Protein AF-A0A094DXX5-F1 (afdb_monomer_lite)

pLDDT: mean 85.75, std 12.06, range [35.06, 98.38]

Secondary structure (DSSP, 8-state):
-HHHHHHHHHHHHHHHHHHHHHHHHHHHHHHHHHHHHH--B-TTGGGSGGG---SHHHHHTTEEETTEEEPPPPP-GGG-S-SSHHHHHHHHHS--S---TTTTT-HHHHHHHHHHHHHHHHH-HHHHHHHHHHHHHHHHHH-SS-----SS-SS-PPPP---

Structure (mmCIF, N/CA/C/O backbone):
data_AF-A0A094DXX5-F1
#
_entry.id   AF-A0A094DXX5-F1
#
loop_
_atom_site.group_PDB
_atom_site.id
_atom_site.type_symbol
_atom_site.label_atom_id
_atom_site.label_alt_id
_atom_site.label_comp_id
_atom_site.label_asym_id
_atom_site.label_entity_id
_atom_site.label_seq_id
_atom_site.pdbx_PDB_ins_code
_atom_site.Cartn_x
_atom_site.Cartn_y
_atom_site.Cartn_z
_atom_site.occupancy
_atom_site.B_iso_or_equiv
_atom_site.auth_seq_id
_atom_site.auth_comp_id
_atom_site.auth_asym_id
_atom_site.auth_atom_id
_atom_site.pdbx_PDB_model_num
ATOM 1 N N . MET A 1 1 ? -27.372 5.905 20.374 1.00 52.28 1 MET A N 1
ATOM 2 C CA . MET A 1 1 ? -26.210 4.986 20.454 1.00 52.28 1 MET A CA 1
ATOM 3 C C . MET A 1 1 ? -25.777 4.477 19.074 1.00 52.28 1 MET A C 1
ATOM 5 O O . MET A 1 1 ? -24.579 4.453 18.834 1.00 52.28 1 MET A O 1
ATOM 9 N N . GLN A 1 2 ? -26.709 4.170 18.156 1.00 59.75 2 GLN A N 1
ATOM 10 C CA . GLN A 1 2 ? -26.424 3.772 16.759 1.00 59.75 2 GLN A CA 1
ATOM 11 C C . GLN A 1 2 ? -25.616 4.799 15.940 1.00 59.75 2 GLN A C 1
ATOM 13 O O . GLN A 1 2 ? -24.714 4.413 15.207 1.00 59.75 2 GLN A O 1
ATOM 18 N N . ASP A 1 3 ? -25.876 6.096 16.114 1.00 70.12 3 ASP A N 1
ATOM 19 C CA . ASP A 1 3 ? -25.213 7.168 15.349 1.00 70.12 3 ASP A CA 1
ATOM 20 C C . ASP A 1 3 ? -23.685 7.230 15.576 1.00 70.12 3 ASP A C 1
ATOM 22 O O . ASP A 1 3 ? -22.892 7.345 14.645 1.00 70.12 3 ASP A O 1
ATOM 26 N N . LYS A 1 4 ? -23.240 7.004 16.821 1.00 75.19 4 LYS A N 1
ATOM 27 C CA . LYS A 1 4 ? -21.807 6.969 17.169 1.00 75.19 4 LYS A CA 1
ATOM 28 C C . LYS A 1 4 ? -21.078 5.760 16.575 1.00 75.19 4 LYS A C 1
ATOM 30 O O . LYS A 1 4 ? -19.912 5.883 16.218 1.00 75.19 4 LYS A O 1
ATOM 35 N N . GLN A 1 5 ? -21.751 4.613 16.462 1.00 78.56 5 GLN A N 1
ATOM 36 C CA . GLN A 1 5 ? -21.175 3.414 15.841 1.00 78.56 5 GLN A CA 1
ATOM 37 C C . GLN A 1 5 ? -21.040 3.577 14.321 1.00 78.56 5 GLN A C 1
ATOM 39 O O . GLN A 1 5 ? -20.044 3.140 13.750 1.00 78.56 5 GLN A O 1
ATOM 44 N N . GLY A 1 6 ? -22.002 4.246 13.676 1.00 88.75 6 GLY A N 1
ATOM 45 C CA . GLY A 1 6 ? -21.922 4.586 12.253 1.00 88.75 6 GLY A CA 1
ATOM 46 C C . GLY A 1 6 ? -20.758 5.529 11.946 1.00 88.75 6 GLY A C 1
ATOM 47 O O . GLY A 1 6 ? -19.957 5.247 11.060 1.00 88.75 6 GLY A O 1
ATOM 48 N N . LEU A 1 7 ? -20.614 6.602 12.729 1.00 93.31 7 LEU A N 1
ATOM 49 C CA . LEU A 1 7 ? -19.512 7.559 12.578 1.00 93.31 7 LEU A CA 1
ATOM 50 C C . LEU A 1 7 ? -18.137 6.923 12.816 1.00 93.31 7 LEU A C 1
ATOM 52 O O . LEU A 1 7 ? -17.196 7.207 12.080 1.00 93.31 7 LEU A O 1
ATOM 56 N N . GLU A 1 8 ? -18.016 6.046 13.816 1.00 93.75 8 GLU A N 1
ATOM 57 C CA . GLU A 1 8 ? -16.768 5.323 14.072 1.00 93.75 8 GLU A CA 1
ATOM 58 C C . GLU A 1 8 ? -16.391 4.423 12.890 1.00 93.75 8 GLU A C 1
ATOM 60 O O . GLU A 1 8 ? -15.241 4.437 12.460 1.00 93.75 8 GLU A O 1
ATOM 65 N N . LYS A 1 9 ? -17.360 3.696 12.321 1.00 95.19 9 LYS A N 1
ATOM 66 C CA . LYS A 1 9 ? -17.131 2.865 11.135 1.00 95.19 9 LYS A CA 1
ATOM 67 C C . LYS A 1 9 ? -16.637 3.701 9.949 1.00 95.19 9 LYS A C 1
ATOM 69 O O . LYS A 1 9 ? -15.614 3.361 9.366 1.00 95.19 9 LYS A O 1
ATOM 74 N N . VAL A 1 10 ? -17.316 4.806 9.638 1.00 96.75 10 VAL A N 1
ATOM 75 C CA . VAL A 1 10 ? -16.923 5.705 8.535 1.00 96.75 10 VAL A CA 1
ATOM 76 C C . VAL A 1 10 ? -15.520 6.270 8.757 1.00 96.75 10 VAL A C 1
ATOM 78 O O . VAL A 1 10 ? -14.729 6.356 7.824 1.00 96.75 10 VAL A O 1
ATOM 81 N N . TRP A 1 11 ? -15.180 6.626 9.996 1.00 97.25 11 TRP A N 1
ATOM 82 C CA . TRP A 1 11 ? -13.841 7.097 10.332 1.00 97.25 11 TRP A CA 1
ATOM 83 C C . TRP A 1 11 ? -12.768 6.018 10.126 1.00 97.25 11 TRP A C 1
ATOM 85 O O . TRP A 1 11 ? -11.720 6.310 9.555 1.00 97.25 11 TRP A O 1
ATOM 95 N N . LEU A 1 12 ? -13.025 4.773 10.537 1.00 98.12 12 LEU A N 1
ATOM 96 C CA . LEU A 1 12 ? -12.099 3.655 10.325 1.00 98.12 12 LEU A CA 1
ATOM 97 C C . LEU A 1 12 ? -11.896 3.348 8.834 1.00 98.12 12 LEU A C 1
ATOM 99 O O . LEU A 1 12 ? -10.761 3.128 8.412 1.00 98.12 12 LEU A O 1
ATOM 103 N N . GLU A 1 13 ? -12.968 3.387 8.040 1.00 97.81 13 GLU A N 1
ATOM 104 C CA . GLU A 1 13 ? -12.918 3.226 6.581 1.00 97.81 13 GLU A CA 1
ATOM 105 C C . GLU A 1 13 ? -12.139 4.370 5.918 1.00 97.81 13 GLU A C 1
ATOM 107 O O . GLU A 1 13 ? -11.272 4.124 5.081 1.00 97.81 13 GLU A O 1
ATOM 112 N N . TYR A 1 14 ? -12.370 5.615 6.344 1.00 98.19 14 TYR A N 1
ATOM 113 C CA . TYR A 1 14 ? -11.603 6.773 5.881 1.00 98.19 14 TYR A CA 1
ATOM 114 C C . TYR A 1 14 ? -10.102 6.607 6.146 1.00 98.19 14 TYR A C 1
ATOM 116 O O . TYR A 1 14 ? -9.284 6.888 5.273 1.00 98.19 14 TYR A O 1
ATOM 124 N N . LEU A 1 15 ? -9.724 6.115 7.330 1.00 98.38 15 LEU A N 1
ATOM 125 C CA . LEU A 1 15 ? -8.321 5.867 7.655 1.00 98.38 15 LEU A CA 1
ATOM 126 C C . LEU A 1 15 ? -7.704 4.787 6.760 1.00 98.38 15 LEU A C 1
ATOM 128 O O . LEU A 1 15 ? -6.536 4.920 6.402 1.00 98.38 15 LEU A O 1
ATOM 132 N N . ILE A 1 16 ? -8.451 3.746 6.376 1.00 98.25 16 ILE A N 1
ATOM 133 C CA . ILE A 1 16 ? -7.960 2.747 5.413 1.00 98.25 16 ILE A CA 1
ATOM 134 C C . ILE A 1 16 ? -7.636 3.431 4.084 1.00 98.25 16 ILE A C 1
ATOM 136 O O . ILE A 1 16 ? -6.521 3.284 3.586 1.00 98.25 16 ILE A O 1
ATOM 140 N N . VAL A 1 17 ? -8.580 4.211 3.548 1.00 96.75 17 VAL A N 1
ATOM 141 C CA . VAL A 1 17 ? -8.416 4.912 2.265 1.00 96.75 17 VAL A CA 1
ATOM 142 C C . VAL A 1 17 ? -7.227 5.869 2.311 1.00 96.75 17 VAL A C 1
ATOM 144 O O . VAL A 1 17 ? -6.361 5.792 1.449 1.00 96.75 17 VAL A O 1
ATOM 147 N N . LEU A 1 18 ? -7.114 6.684 3.362 1.00 97.25 18 LEU A N 1
ATOM 148 C CA . LEU A 1 18 ? -6.007 7.626 3.543 1.00 97.25 18 LEU A CA 1
ATOM 149 C C . LEU A 1 18 ? -4.631 6.939 3.500 1.00 97.25 18 LEU A C 1
ATOM 151 O O . LEU A 1 18 ? -3.701 7.422 2.854 1.00 97.25 18 LEU A O 1
ATOM 155 N N . ASN A 1 19 ? -4.486 5.814 4.206 1.00 97.62 19 ASN A N 1
ATOM 156 C CA . ASN A 1 19 ? -3.226 5.069 4.242 1.00 97.62 19 ASN A CA 1
ATOM 157 C C . ASN A 1 19 ? -2.920 4.401 2.894 1.00 97.62 19 ASN A C 1
ATOM 159 O O . ASN A 1 19 ? -1.762 4.360 2.475 1.00 97.62 19 ASN A O 1
ATOM 163 N N . LEU A 1 20 ? -3.955 3.907 2.212 1.00 95.88 20 LEU A N 1
ATOM 164 C CA . LEU A 1 20 ? -3.838 3.269 0.906 1.00 95.88 20 LEU A CA 1
ATOM 165 C C . LEU A 1 20 ? -3.436 4.274 -0.182 1.00 95.88 20 LEU A C 1
ATOM 167 O O . LEU A 1 20 ? -2.491 4.028 -0.923 1.00 95.88 20 LEU A O 1
ATOM 171 N N . GLU A 1 21 ? -4.073 5.444 -0.219 1.00 94.06 21 GLU A N 1
ATOM 172 C CA . GLU A 1 21 ? -3.728 6.524 -1.151 1.00 94.06 21 GLU A CA 1
ATOM 173 C C . GLU A 1 21 ? -2.284 6.999 -0.951 1.00 94.06 21 GLU A C 1
ATOM 175 O O . GLU A 1 21 ? -1.547 7.218 -1.915 1.00 94.06 21 GLU A O 1
ATOM 180 N N . GLN A 1 22 ? -1.829 7.109 0.301 1.00 95.19 22 GLN A N 1
ATOM 181 C CA . GLN A 1 22 ? -0.443 7.487 0.568 1.00 95.19 22 GLN A CA 1
ATOM 182 C C . GLN A 1 22 ? 0.555 6.410 0.112 1.00 95.19 22 GLN A C 1
ATOM 184 O O . GLN A 1 22 ? 1.647 6.756 -0.357 1.00 95.19 22 GLN A O 1
ATOM 189 N N . PHE A 1 23 ? 0.201 5.125 0.233 1.00 94.81 23 PHE A N 1
ATOM 190 C CA . PHE A 1 23 ? 0.991 4.020 -0.315 1.00 94.81 23 PHE A CA 1
ATOM 191 C C . PHE A 1 23 ? 1.104 4.127 -1.835 1.00 94.81 23 PHE A C 1
ATOM 193 O O . PHE A 1 23 ? 2.218 4.082 -2.363 1.00 94.81 23 PHE A O 1
ATOM 200 N N . ASP A 1 24 ? -0.008 4.382 -2.519 1.00 93.31 24 ASP A N 1
ATOM 201 C CA . ASP A 1 24 ? -0.051 4.534 -3.972 1.00 93.31 24 ASP A CA 1
ATOM 202 C C . ASP A 1 24 ? 0.867 5.661 -4.438 1.00 93.31 24 ASP A C 1
ATOM 204 O O . ASP A 1 24 ? 1.734 5.449 -5.289 1.00 93.31 24 ASP A O 1
ATOM 208 N N . VAL A 1 25 ? 0.766 6.832 -3.808 1.00 91.75 25 VAL A N 1
ATOM 209 C CA . VAL A 1 25 ? 1.621 7.990 -4.103 1.00 91.75 25 VAL A CA 1
ATOM 210 C C . VAL A 1 25 ? 3.106 7.658 -3.929 1.00 91.75 25 VAL A C 1
ATOM 212 O O . VAL A 1 25 ? 3.937 8.026 -4.767 1.00 91.75 25 VAL A O 1
ATOM 215 N N . ASP A 1 26 ? 3.482 6.965 -2.854 1.00 92.88 26 ASP A N 1
ATOM 216 C CA . ASP A 1 26 ? 4.886 6.633 -2.600 1.00 92.88 26 ASP A CA 1
ATOM 217 C C . ASP A 1 26 ? 5.431 5.571 -3.562 1.00 92.88 26 ASP A C 1
ATOM 219 O O . ASP A 1 26 ? 6.590 5.669 -3.990 1.00 92.88 26 ASP A O 1
ATOM 223 N N . VAL A 1 27 ? 4.604 4.602 -3.958 1.00 92.06 27 VAL A N 1
ATOM 224 C CA . VAL A 1 27 ? 4.941 3.619 -4.991 1.00 92.06 27 VAL A CA 1
ATOM 225 C C . VAL A 1 27 ? 5.122 4.304 -6.344 1.00 92.06 27 VAL A C 1
ATOM 227 O O . VAL A 1 27 ? 6.148 4.107 -6.997 1.00 92.06 27 VAL A O 1
ATOM 230 N N . GLN A 1 28 ? 4.206 5.186 -6.736 1.00 89.00 28 GLN A N 1
ATOM 231 C CA . 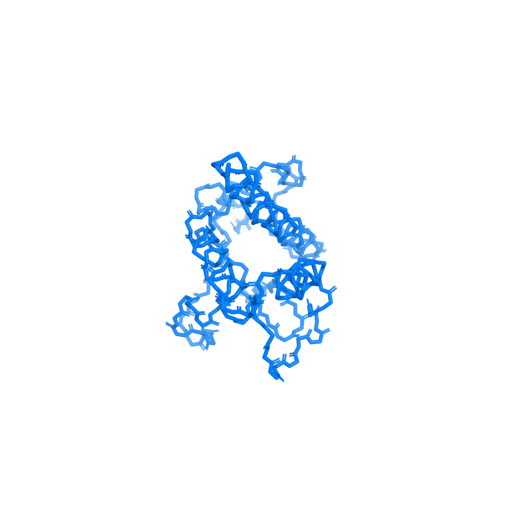GLN A 1 28 ? 4.298 5.960 -7.975 1.00 89.00 28 GLN A CA 1
ATOM 232 C C . GLN A 1 28 ? 5.563 6.825 -8.022 1.00 89.00 28 GLN A C 1
ATOM 234 O O . GLN A 1 28 ? 6.299 6.821 -9.013 1.00 89.00 28 GLN A O 1
ATOM 239 N N . ARG A 1 29 ? 5.888 7.518 -6.924 1.00 88.75 29 ARG A N 1
ATOM 240 C CA . ARG A 1 29 ? 7.143 8.279 -6.800 1.00 88.75 29 ARG A CA 1
ATOM 241 C C . ARG A 1 29 ? 8.371 7.382 -6.926 1.00 88.75 29 ARG A C 1
ATOM 243 O O . ARG A 1 29 ? 9.362 7.789 -7.542 1.00 88.75 29 ARG A O 1
ATOM 250 N N . ALA A 1 30 ? 8.332 6.176 -6.358 1.00 89.25 30 ALA A N 1
ATOM 251 C CA . ALA A 1 30 ? 9.409 5.203 -6.512 1.00 89.25 30 ALA A CA 1
ATOM 252 C C . ALA A 1 30 ? 9.558 4.753 -7.977 1.00 89.25 30 ALA A C 1
ATOM 254 O O . ALA A 1 30 ? 10.679 4.740 -8.485 1.00 89.25 30 ALA A O 1
ATOM 255 N N . MET A 1 31 ? 8.453 4.487 -8.682 1.00 87.44 31 MET A N 1
ATOM 256 C CA . MET A 1 31 ? 8.453 4.135 -10.109 1.00 87.44 31 MET A CA 1
ATOM 257 C C . MET A 1 31 ? 9.034 5.258 -10.982 1.00 87.44 31 MET A C 1
ATOM 259 O O . MET A 1 31 ? 9.910 5.016 -11.815 1.00 87.44 31 MET A O 1
ATOM 263 N N . LEU A 1 32 ? 8.613 6.507 -10.754 1.00 85.38 32 LEU A N 1
ATOM 264 C CA . LEU A 1 32 ? 9.154 7.681 -11.451 1.00 85.38 32 LEU A CA 1
ATOM 265 C C . LEU A 1 32 ? 10.654 7.863 -11.196 1.00 85.38 32 LEU A C 1
ATOM 267 O O . LEU A 1 32 ? 11.416 8.189 -12.105 1.00 85.38 32 LEU A O 1
ATOM 271 N N . THR A 1 33 ? 11.096 7.632 -9.959 1.00 85.69 33 THR A N 1
ATOM 272 C CA . THR A 1 33 ? 12.516 7.724 -9.597 1.00 85.69 33 THR A CA 1
ATOM 273 C C . THR A 1 33 ? 13.340 6.634 -10.285 1.00 85.69 33 THR A C 1
ATOM 275 O O . THR A 1 33 ? 14.425 6.927 -10.784 1.00 85.69 33 THR A O 1
ATOM 278 N N . ALA A 1 34 ? 12.828 5.401 -10.355 1.00 81.56 34 ALA A N 1
ATOM 279 C CA . ALA A 1 34 ? 13.479 4.296 -11.060 1.00 81.56 34 ALA A CA 1
ATOM 280 C C . ALA A 1 34 ? 13.559 4.545 -12.578 1.00 81.56 34 ALA A C 1
ATOM 282 O O . ALA A 1 34 ? 14.596 4.307 -13.194 1.00 81.56 34 ALA A O 1
ATOM 283 N N . THR A 1 35 ? 12.513 5.134 -13.163 1.00 80.25 35 THR A N 1
ATOM 284 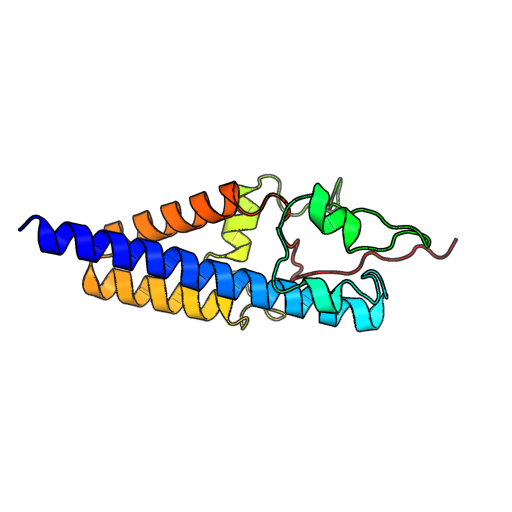C CA . THR A 1 35 ? 12.449 5.461 -14.599 1.00 80.25 35 THR A CA 1
ATOM 285 C C . THR A 1 35 ? 13.545 6.415 -15.045 1.00 80.25 35 THR A C 1
ATOM 287 O O . THR A 1 35 ? 14.060 6.265 -16.146 1.00 80.25 35 THR A O 1
ATOM 290 N N . LYS A 1 36 ? 13.969 7.358 -14.191 1.00 78.31 36 LYS A N 1
ATOM 291 C CA . LYS A 1 36 ? 15.101 8.248 -14.507 1.00 78.31 36 LYS A CA 1
ATOM 292 C C . LYS A 1 36 ? 16.398 7.485 -14.807 1.00 78.31 36 LYS A C 1
ATOM 294 O O . LYS A 1 36 ? 17.316 8.076 -15.360 1.00 78.31 36 LYS A O 1
ATOM 299 N N . ARG A 1 37 ? 16.495 6.216 -14.392 1.00 75.62 37 ARG A N 1
ATOM 300 C CA . ARG A 1 37 ? 17.670 5.359 -14.582 1.00 75.62 37 ARG A CA 1
ATOM 301 C C . ARG A 1 37 ? 17.492 4.345 -15.710 1.00 75.62 37 ARG A C 1
ATOM 303 O O . ARG A 1 37 ? 18.451 4.125 -16.436 1.00 75.62 37 ARG A O 1
ATOM 310 N N . SER A 1 38 ? 16.318 3.719 -15.835 1.00 74.19 38 SER A N 1
ATOM 311 C CA . SER A 1 38 ? 16.102 2.617 -16.791 1.00 74.19 38 SER A CA 1
ATOM 312 C C . SER A 1 38 ? 15.084 2.893 -17.900 1.00 74.19 38 SER A C 1
ATOM 314 O O . SER A 1 38 ? 14.934 2.064 -18.787 1.00 74.19 38 SER A O 1
ATOM 316 N N . HIS A 1 39 ? 14.400 4.044 -17.886 1.00 76.81 39 HIS A N 1
ATOM 317 C CA . HIS A 1 39 ? 13.391 4.439 -18.885 1.00 76.81 39 HIS A CA 1
ATOM 318 C C . HIS A 1 39 ? 12.291 3.385 -19.142 1.00 76.81 39 HIS A C 1
ATOM 320 O O . HIS A 1 39 ? 11.680 3.359 -20.206 1.00 76.81 39 HIS A O 1
ATOM 326 N N . GLU A 1 40 ? 12.012 2.536 -18.147 1.00 83.00 40 GLU A N 1
ATOM 327 C CA . GLU A 1 40 ? 11.027 1.450 -18.240 1.00 83.00 40 GLU A CA 1
ATOM 328 C C . GLU A 1 40 ? 9.574 1.943 -18.226 1.00 83.00 40 GLU A C 1
ATOM 330 O O . GLU A 1 40 ? 8.687 1.198 -18.622 1.00 83.00 40 GLU A O 1
ATOM 335 N N . LEU A 1 41 ? 9.293 3.174 -17.783 1.00 85.19 41 LEU A N 1
ATOM 336 C CA . LEU A 1 41 ? 7.968 3.778 -17.946 1.00 85.19 41 LEU A CA 1
ATOM 337 C C . LEU A 1 41 ? 7.868 4.527 -19.268 1.00 85.19 41 LEU A C 1
ATOM 339 O O . LEU A 1 41 ? 8.799 5.216 -19.689 1.00 85.19 41 LEU A O 1
ATOM 343 N N . ARG A 1 42 ? 6.685 4.472 -19.877 1.00 83.00 42 ARG A N 1
ATOM 344 C CA . ARG A 1 42 ? 6.376 5.299 -21.039 1.00 83.00 42 ARG A CA 1
ATOM 345 C C . ARG A 1 42 ? 6.449 6.793 -20.699 1.00 83.00 42 ARG A C 1
ATOM 347 O O . ARG A 1 42 ? 6.097 7.182 -19.583 1.00 83.00 42 ARG A O 1
ATOM 354 N N . PRO A 1 43 ? 6.790 7.654 -21.673 1.00 76.25 43 PRO A N 1
ATOM 355 C CA . PRO A 1 43 ? 6.832 9.102 -21.463 1.00 76.25 43 PRO A CA 1
ATOM 356 C C . PRO A 1 43 ? 5.494 9.701 -20.997 1.00 76.25 43 PRO A C 1
ATOM 358 O O . PRO A 1 43 ? 5.479 10.650 -20.217 1.00 76.25 43 PRO A O 1
ATOM 361 N N . ASP A 1 44 ? 4.372 9.133 -21.446 1.00 77.38 44 ASP A N 1
ATOM 362 C CA . ASP A 1 44 ? 3.009 9.549 -21.091 1.00 77.38 44 ASP A CA 1
ATOM 363 C C . ASP A 1 44 ? 2.491 8.904 -19.794 1.00 77.38 44 ASP A C 1
ATOM 365 O O . ASP A 1 44 ? 1.544 9.410 -19.193 1.00 77.38 44 ASP A O 1
ATOM 369 N N . ALA A 1 45 ? 3.140 7.842 -19.298 1.00 73.75 45 ALA A N 1
ATOM 370 C CA . ALA A 1 45 ? 2.744 7.181 -18.056 1.00 73.75 45 ALA A CA 1
ATOM 371 C C . ALA A 1 45 ? 2.813 8.133 -16.856 1.00 73.75 45 ALA A C 1
ATOM 373 O O . ALA A 1 45 ? 1.995 8.010 -15.949 1.00 73.75 45 ALA A O 1
ATOM 374 N N . ALA A 1 46 ? 3.717 9.122 -16.879 1.00 68.44 46 ALA A N 1
ATOM 375 C CA . ALA A 1 46 ? 3.827 10.136 -15.833 1.00 68.44 46 ALA A CA 1
ATOM 376 C C . ALA A 1 46 ? 2.543 10.971 -15.654 1.00 68.44 46 ALA A C 1
ATOM 378 O O . ALA A 1 46 ? 2.260 11.419 -14.548 1.00 68.44 46 ALA A O 1
ATOM 379 N N . GLN A 1 47 ? 1.758 11.149 -16.722 1.00 69.19 47 GLN A N 1
ATOM 380 C CA . GLN A 1 47 ? 0.498 11.904 -16.708 1.00 69.19 47 GLN A CA 1
ATOM 381 C C . GLN A 1 47 ? -0.693 11.046 -16.250 1.00 69.19 47 GLN A C 1
ATOM 383 O O . GLN A 1 47 ? -1.714 11.580 -15.838 1.00 69.19 47 GLN A O 1
ATOM 388 N N . SER A 1 48 ? -0.565 9.715 -16.305 1.00 67.38 48 SER A N 1
ATOM 389 C CA . SER A 1 48 ? -1.624 8.756 -15.957 1.00 67.38 48 SER A CA 1
ATOM 390 C C . SER A 1 48 ? -1.510 8.210 -14.525 1.00 67.38 48 SER A C 1
ATOM 392 O O . SER A 1 48 ? -2.314 7.360 -14.134 1.00 67.38 48 SER A O 1
ATOM 394 N N . LEU A 1 49 ? -0.510 8.649 -13.752 1.00 66.56 49 LEU A N 1
ATOM 395 C CA . LEU A 1 49 ? -0.245 8.131 -12.405 1.00 66.56 49 LEU A CA 1
ATOM 396 C C . LEU A 1 49 ? -1.382 8.442 -11.420 1.00 66.56 49 LEU A C 1
ATOM 398 O O . LEU A 1 49 ? -1.727 7.568 -10.633 1.00 66.56 49 LEU A O 1
ATOM 402 N N . ASP A 1 50 ? -2.052 9.590 -11.549 1.00 64.25 50 ASP A N 1
ATOM 403 C CA . ASP A 1 50 ? -3.172 9.988 -10.673 1.00 64.25 50 ASP A CA 1
ATOM 404 C C . ASP A 1 50 ? -4.384 9.034 -10.725 1.00 64.25 50 ASP A C 1
ATOM 406 O O . ASP A 1 50 ? -5.211 9.035 -9.818 1.00 64.25 50 ASP A O 1
ATOM 410 N N . ALA A 1 51 ? -4.491 8.191 -11.757 1.00 68.12 51 ALA A N 1
ATOM 411 C CA . ALA A 1 51 ? -5.551 7.188 -11.902 1.00 68.12 51 ALA A CA 1
ATOM 412 C C . ALA A 1 51 ? -5.006 5.750 -11.986 1.00 68.12 51 ALA A C 1
ATOM 414 O O . ALA A 1 51 ? -5.708 4.843 -12.449 1.00 68.12 51 ALA A O 1
ATOM 415 N N . MET A 1 52 ? -3.745 5.533 -11.592 1.00 77.81 52 MET A N 1
ATOM 416 C CA . MET A 1 52 ? -3.107 4.222 -11.682 1.00 77.81 52 MET A CA 1
ATOM 417 C C . MET A 1 52 ? -3.876 3.194 -10.853 1.00 77.81 52 MET A C 1
ATOM 419 O O . MET A 1 52 ? -4.027 3.328 -9.643 1.00 77.81 52 MET A O 1
ATOM 423 N N . LYS A 1 53 ? -4.272 2.100 -11.505 1.00 84.81 53 LYS A N 1
ATOM 424 C CA . LYS A 1 53 ? -4.731 0.891 -10.823 1.00 84.81 53 LYS A CA 1
ATOM 425 C C . LYS A 1 53 ? -3.600 -0.119 -10.779 1.00 84.81 53 LYS A C 1
ATOM 427 O O . LYS A 1 53 ? -3.005 -0.444 -11.809 1.00 84.81 53 LYS A O 1
ATOM 432 N N . PHE A 1 54 ? -3.356 -0.673 -9.599 1.00 88.69 54 PHE A N 1
ATOM 433 C CA . PHE A 1 54 ? -2.338 -1.692 -9.344 1.00 88.69 54 PHE A CA 1
ATOM 434 C C . PHE A 1 54 ? -2.773 -3.075 -9.839 1.00 88.69 54 PHE A C 1
ATOM 436 O O . PHE A 1 54 ? -2.791 -4.054 -9.098 1.00 88.69 54 PHE A O 1
ATOM 443 N N . CYS A 1 55 ? -3.155 -3.168 -11.112 1.00 89.50 55 CYS A N 1
ATOM 444 C CA . CYS A 1 55 ? -3.519 -4.413 -11.768 1.00 89.50 55 CYS A CA 1
ATOM 445 C C . CYS A 1 55 ? -2.678 -4.627 -13.026 1.00 89.50 55 CYS A C 1
ATOM 447 O O . CYS A 1 55 ? -2.226 -3.684 -13.678 1.00 89.50 55 CYS A O 1
ATOM 449 N N . HIS A 1 56 ? -2.497 -5.890 -13.405 1.00 87.31 56 HIS A N 1
ATOM 450 C CA . HIS A 1 56 ? -1.680 -6.252 -14.561 1.00 87.31 56 HIS A CA 1
ATOM 451 C C . HIS A 1 56 ? -2.160 -5.589 -15.868 1.00 87.31 56 HIS A C 1
ATOM 453 O O . HIS A 1 56 ? -1.336 -5.201 -16.695 1.00 87.31 56 HIS A O 1
ATOM 459 N N . HIS A 1 57 ? -3.476 -5.433 -16.060 1.00 87.69 57 HIS A N 1
ATOM 460 C CA . HIS A 1 57 ? -4.036 -4.826 -17.271 1.00 87.69 57 HIS A CA 1
ATOM 461 C C . HIS A 1 57 ? -3.622 -3.359 -17.440 1.00 87.69 57 HIS A C 1
ATOM 463 O O . HIS A 1 57 ? -3.182 -2.975 -18.524 1.00 87.69 57 HIS A O 1
ATOM 469 N N . ASP A 1 58 ? -3.742 -2.554 -16.385 1.00 87.06 58 ASP A N 1
ATOM 470 C CA . ASP A 1 58 ? -3.424 -1.129 -16.459 1.00 87.06 58 ASP A CA 1
ATOM 471 C C . ASP A 1 58 ? -1.920 -0.888 -16.388 1.00 87.06 58 ASP A C 1
ATOM 473 O O . ASP A 1 58 ? -1.393 -0.133 -17.203 1.00 87.06 58 ASP A O 1
ATOM 477 N N . MET A 1 59 ? -1.193 -1.622 -15.538 1.00 87.62 59 MET A N 1
ATOM 478 C CA . MET A 1 59 ? 0.264 -1.497 -15.480 1.00 87.62 59 MET A CA 1
ATOM 479 C C . MET A 1 59 ? 0.935 -1.894 -16.802 1.00 87.62 59 MET A C 1
ATOM 481 O O . MET A 1 59 ? 1.885 -1.237 -17.206 1.00 87.62 59 MET A O 1
ATOM 485 N N . ARG A 1 60 ? 0.412 -2.870 -17.561 1.00 87.88 60 ARG A N 1
ATOM 486 C CA . ARG A 1 60 ? 0.920 -3.186 -18.914 1.00 87.88 60 ARG A CA 1
ATOM 487 C C . ARG A 1 60 ? 0.917 -1.989 -19.862 1.00 87.88 60 ARG A C 1
ATOM 489 O O . ARG A 1 60 ? 1.757 -1.904 -20.751 1.00 87.88 60 ARG A O 1
ATOM 496 N N . LYS A 1 61 ? -0.032 -1.070 -19.707 1.00 86.56 61 LYS A N 1
ATOM 497 C CA . LYS A 1 61 ? -0.110 0.111 -20.569 1.00 86.56 61 LYS A CA 1
ATOM 498 C C . LYS A 1 61 ? 0.937 1.155 -20.209 1.00 86.56 61 LYS A C 1
ATOM 500 O O . LYS A 1 61 ? 1.119 2.056 -21.018 1.00 86.56 61 LYS A O 1
ATOM 505 N N . MET A 1 62 ? 1.582 1.046 -19.044 1.00 86.06 62 MET A N 1
ATOM 506 C CA . MET A 1 62 ? 2.485 2.056 -18.486 1.00 86.06 62 MET A CA 1
ATOM 507 C C . MET A 1 62 ? 3.966 1.755 -18.708 1.00 86.06 62 MET A C 1
ATOM 509 O O . MET A 1 62 ? 4.758 2.695 -18.730 1.00 86.06 62 MET A O 1
ATOM 513 N N . PHE A 1 63 ? 4.345 0.486 -18.867 1.00 86.06 63 PHE A N 1
ATOM 514 C CA . PHE A 1 63 ? 5.744 0.086 -18.998 1.00 86.06 63 PHE A CA 1
ATOM 515 C C . PHE A 1 63 ? 6.131 -0.202 -20.452 1.00 86.06 63 PHE A C 1
ATOM 517 O O . PHE A 1 63 ? 5.300 -0.590 -21.276 1.00 86.06 63 PHE A O 1
ATOM 524 N N . MET A 1 64 ? 7.413 -0.007 -20.744 1.00 85.38 64 MET A N 1
ATOM 525 C CA . MET A 1 64 ? 8.079 -0.336 -21.996 1.00 85.38 64 MET A CA 1
ATOM 526 C C . MET A 1 64 ? 9.054 -1.486 -21.758 1.00 85.38 64 MET A C 1
ATOM 528 O O . MET A 1 64 ? 9.920 -1.405 -20.890 1.00 85.38 64 MET A O 1
ATOM 532 N N . VAL A 1 65 ? 8.927 -2.541 -22.556 1.00 80.94 65 VAL A N 1
ATOM 533 C CA . VAL A 1 65 ? 9.819 -3.702 -22.574 1.00 80.94 65 VAL A CA 1
ATOM 534 C C . VAL A 1 65 ? 10.278 -3.883 -24.015 1.00 80.94 65 VAL A C 1
ATOM 536 O O . VAL A 1 65 ? 9.443 -4.008 -24.910 1.00 80.94 65 VAL A O 1
ATOM 539 N N . ASP A 1 66 ? 11.588 -3.817 -24.253 1.00 80.56 66 ASP A N 1
ATOM 540 C CA . ASP A 1 66 ? 12.197 -3.957 -25.586 1.00 80.56 66 ASP A CA 1
ATOM 541 C C . ASP A 1 66 ? 11.569 -3.045 -26.664 1.00 80.56 66 ASP A C 1
ATOM 543 O O . ASP A 1 66 ? 11.370 -3.432 -27.814 1.00 80.56 66 ASP A O 1
ATOM 547 N N . GLY A 1 67 ? 11.221 -1.810 -26.286 1.00 79.75 67 GLY A N 1
ATOM 548 C CA . GLY A 1 67 ? 10.651 -0.813 -27.200 1.00 79.75 67 GLY A CA 1
ATOM 549 C C . GLY A 1 67 ? 9.147 -0.949 -27.469 1.00 79.75 67 GLY A C 1
ATOM 550 O O . GLY A 1 67 ? 8.605 -0.151 -28.233 1.00 79.75 67 GLY A O 1
ATOM 551 N N . ALA A 1 68 ? 8.451 -1.883 -26.814 1.00 84.00 68 ALA A N 1
ATOM 552 C CA . ALA A 1 68 ? 7.002 -2.054 -26.917 1.00 84.00 68 ALA A CA 1
ATOM 553 C C . ALA A 1 68 ? 6.307 -1.969 -25.549 1.00 84.00 68 ALA A C 1
ATOM 555 O O . ALA A 1 68 ? 6.914 -2.216 -24.509 1.00 84.00 68 ALA A O 1
ATOM 556 N N . ALA A 1 69 ? 5.011 -1.643 -25.541 1.00 84.19 69 ALA A N 1
ATOM 557 C CA . ALA A 1 69 ? 4.223 -1.641 -24.311 1.00 84.19 69 ALA A CA 1
ATOM 558 C C . ALA A 1 69 ? 4.128 -3.062 -23.729 1.00 84.19 69 ALA A C 1
ATOM 560 O O . ALA A 1 69 ? 3.703 -3.999 -24.410 1.00 84.19 69 ALA A O 1
ATOM 561 N N . GLY A 1 70 ? 4.488 -3.214 -22.459 1.00 83.88 70 GLY A N 1
ATOM 562 C CA . GLY A 1 70 ? 4.559 -4.503 -21.778 1.00 83.88 70 GLY A CA 1
ATOM 563 C C . GLY A 1 70 ? 4.279 -4.370 -20.283 1.00 83.88 70 GLY A C 1
ATOM 564 O O . GLY A 1 70 ? 4.278 -3.264 -19.754 1.00 83.88 70 GLY A O 1
ATOM 565 N N . PRO A 1 71 ? 3.975 -5.469 -19.574 1.00 84.12 71 PRO A N 1
ATOM 566 C CA . PRO A 1 71 ? 3.842 -5.431 -18.121 1.00 84.12 71 PRO A CA 1
ATOM 567 C C . PRO A 1 71 ? 5.192 -5.135 -17.450 1.00 84.12 71 PRO A C 1
ATOM 569 O O . PRO A 1 71 ? 6.238 -5.441 -18.028 1.00 84.12 71 PRO A O 1
ATOM 572 N N . PRO A 1 72 ? 5.185 -4.601 -16.214 1.00 85.94 72 PRO A N 1
ATOM 573 C CA . PRO A 1 72 ? 6.395 -4.563 -15.403 1.00 85.94 72 PRO A CA 1
ATOM 574 C C . PRO A 1 72 ? 6.966 -5.971 -15.226 1.00 85.94 72 PRO A C 1
ATOM 576 O O . PRO A 1 72 ? 6.238 -6.970 -15.266 1.00 85.94 72 PRO A O 1
ATOM 579 N N . HIS A 1 73 ? 8.271 -6.055 -14.977 1.00 86.69 73 HIS A N 1
ATOM 580 C CA . HIS A 1 73 ? 8.895 -7.336 -14.682 1.00 86.69 73 HIS A CA 1
ATOM 581 C C . HIS A 1 73 ? 8.330 -7.935 -13.388 1.00 86.69 73 HIS A C 1
ATOM 583 O O . HIS A 1 73 ? 8.430 -7.342 -12.313 1.00 86.69 73 HIS A O 1
ATOM 589 N N . MET A 1 74 ? 7.776 -9.143 -13.489 1.00 87.25 74 MET A N 1
ATOM 590 C CA . MET A 1 74 ? 7.279 -9.893 -12.339 1.00 87.25 74 MET A CA 1
ATOM 591 C C . MET A 1 74 ? 8.409 -10.729 -11.739 1.00 87.25 74 MET A C 1
ATOM 593 O O . MET A 1 74 ? 9.097 -11.467 -12.447 1.00 87.25 74 MET A O 1
ATOM 597 N N . VAL A 1 75 ? 8.591 -10.644 -10.422 1.00 86.25 75 VAL A N 1
ATOM 598 C CA . VAL A 1 75 ? 9.624 -11.417 -9.724 1.00 86.25 75 VAL A CA 1
ATOM 599 C C . VAL A 1 75 ? 9.237 -12.894 -9.708 1.00 86.25 75 VAL A C 1
ATOM 601 O O . VAL A 1 75 ? 8.159 -13.257 -9.248 1.00 86.25 75 VAL A O 1
ATOM 604 N N . THR A 1 76 ? 10.125 -13.748 -10.217 1.00 84.19 76 THR A N 1
ATOM 605 C CA . THR A 1 76 ? 9.933 -15.203 -10.292 1.00 84.19 76 THR A CA 1
ATOM 606 C C . THR A 1 76 ? 11.232 -15.958 -9.970 1.00 84.19 76 THR A C 1
ATOM 608 O O . THR A 1 76 ? 12.330 -15.391 -10.000 1.00 84.19 76 THR A O 1
ATOM 611 N N . GLY A 1 77 ? 11.116 -17.251 -9.644 1.00 82.12 77 GLY A N 1
ATOM 612 C CA . GLY A 1 77 ? 12.253 -18.156 -9.422 1.00 82.12 77 GLY A CA 1
ATOM 613 C C . GLY A 1 77 ? 13.098 -17.829 -8.184 1.00 82.12 77 GLY A C 1
ATOM 614 O O . GLY A 1 77 ? 12.605 -17.280 -7.202 1.00 82.12 77 GLY A O 1
ATOM 615 N N . ASN A 1 78 ? 14.398 -18.139 -8.243 1.00 78.94 78 ASN A N 1
ATOM 616 C CA . ASN A 1 78 ? 15.343 -18.035 -7.115 1.00 78.94 78 ASN A CA 1
ATOM 617 C C . ASN A 1 78 ? 15.557 -16.607 -6.574 1.00 78.94 78 ASN A C 1
ATOM 619 O O . ASN A 1 78 ? 16.234 -16.428 -5.566 1.00 78.94 78 ASN A O 1
ATOM 623 N N . LYS A 1 79 ? 15.014 -15.581 -7.243 1.00 74.25 79 LYS A N 1
ATOM 624 C CA . LYS A 1 79 ? 15.052 -14.187 -6.775 1.00 74.25 79 LYS A CA 1
ATOM 625 C C . LYS A 1 79 ? 13.911 -13.850 -5.807 1.00 74.25 79 LYS A C 1
ATOM 627 O O . LYS A 1 79 ? 13.916 -12.764 -5.228 1.00 74.25 79 LYS A O 1
ATOM 632 N N . MET A 1 80 ? 12.946 -14.753 -5.616 1.00 85.06 80 MET A N 1
ATOM 633 C CA . MET A 1 80 ? 11.882 -14.569 -4.632 1.00 85.06 80 MET A CA 1
ATOM 634 C C . MET A 1 80 ? 12.409 -14.800 -3.212 1.00 85.06 80 MET A C 1
ATOM 636 O O . MET A 1 80 ? 12.667 -15.919 -2.787 1.00 85.06 80 MET A O 1
ATOM 640 N N . ARG A 1 81 ? 12.532 -13.702 -2.472 1.00 84.38 81 ARG A N 1
ATOM 641 C CA . ARG A 1 81 ? 12.700 -13.657 -1.013 1.00 84.38 81 ARG A CA 1
ATOM 642 C C . ARG A 1 81 ? 11.457 -14.136 -0.250 1.00 84.38 81 ARG A C 1
ATOM 644 O O . ARG A 1 81 ? 11.606 -14.739 0.806 1.00 84.38 81 ARG A O 1
ATOM 651 N N . PHE A 1 82 ? 10.255 -13.849 -0.751 1.00 87.12 82 PHE A N 1
ATOM 652 C CA . PHE A 1 82 ? 8.998 -14.158 -0.065 1.00 87.12 82 PHE A CA 1
ATOM 653 C C . PHE A 1 82 ? 8.280 -15.314 -0.758 1.00 87.12 82 PHE A C 1
ATOM 655 O O . PHE A 1 82 ? 7.950 -15.223 -1.939 1.00 87.12 82 PHE A O 1
ATOM 662 N N . GLY A 1 83 ? 8.036 -16.401 -0.020 1.00 83.62 83 GLY A N 1
ATOM 663 C CA . GLY A 1 83 ? 7.321 -17.572 -0.535 1.00 83.62 83 GLY A CA 1
ATOM 664 C C . GLY A 1 83 ? 5.800 -17.402 -0.546 1.00 83.62 83 GLY A C 1
ATOM 665 O O . GLY A 1 83 ? 5.113 -18.087 -1.301 1.00 83.62 83 GLY A O 1
ATOM 666 N N . LYS A 1 84 ? 5.262 -16.491 0.277 1.00 89.19 84 LYS A N 1
ATOM 667 C CA . LYS A 1 84 ? 3.828 -16.186 0.353 1.00 89.19 84 LYS A CA 1
ATOM 668 C C . LYS A 1 84 ? 3.585 -14.687 0.216 1.00 89.19 84 LYS A C 1
ATOM 670 O O . LYS A 1 84 ? 4.358 -13.869 0.705 1.00 89.19 84 LYS A O 1
ATOM 675 N N . VAL A 1 85 ? 2.442 -14.330 -0.373 1.00 87.88 85 VAL A N 1
ATOM 676 C CA . VAL A 1 85 ? 2.000 -12.928 -0.510 1.00 87.88 85 VAL A CA 1
ATOM 677 C C . VAL A 1 85 ? 1.866 -12.242 0.852 1.00 87.88 85 VAL A C 1
ATOM 679 O O . VAL A 1 85 ? 2.214 -11.075 0.982 1.00 87.88 85 VAL A O 1
ATOM 682 N N . MET A 1 86 ? 1.416 -12.970 1.879 1.00 89.94 86 MET A N 1
ATOM 683 C CA . MET A 1 86 ? 1.323 -12.418 3.235 1.00 89.94 86 MET A CA 1
ATOM 684 C C . MET A 1 86 ? 2.689 -12.041 3.808 1.00 89.94 86 MET A C 1
ATOM 686 O O . MET A 1 86 ? 2.787 -11.021 4.475 1.00 89.94 86 MET A O 1
ATOM 690 N N . ASP A 1 87 ? 3.747 -12.794 3.500 1.00 90.38 87 ASP A N 1
ATOM 691 C CA . ASP A 1 87 ? 5.094 -12.464 3.975 1.00 90.38 87 ASP A CA 1
ATOM 692 C C . ASP A 1 87 ? 5.587 -11.154 3.332 1.00 90.38 87 ASP A C 1
ATOM 694 O O . ASP A 1 87 ? 6.201 -10.326 4.002 1.00 90.38 87 ASP A O 1
ATOM 698 N N . LEU A 1 88 ? 5.254 -10.930 2.052 1.00 91.25 88 LEU A N 1
ATOM 699 C CA . LEU A 1 88 ? 5.531 -9.668 1.359 1.00 91.25 88 LEU A CA 1
ATOM 700 C C . LEU A 1 88 ? 4.734 -8.499 1.960 1.00 91.25 88 LEU A C 1
ATOM 702 O O . LEU A 1 88 ? 5.302 -7.438 2.196 1.00 91.25 88 LEU A O 1
ATOM 706 N N . LEU A 1 89 ? 3.437 -8.677 2.220 1.00 92.69 89 LEU A N 1
ATOM 707 C CA . LEU A 1 89 ? 2.604 -7.636 2.835 1.00 92.69 89 LEU A CA 1
ATOM 708 C C . LEU A 1 89 ? 3.091 -7.280 4.235 1.00 92.69 89 LEU A C 1
ATOM 710 O O . LEU A 1 89 ? 3.232 -6.102 4.555 1.00 92.69 89 LEU A O 1
ATOM 714 N N . ASN A 1 90 ? 3.420 -8.292 5.035 1.00 90.94 90 ASN A N 1
ATOM 715 C CA . ASN A 1 90 ? 3.982 -8.089 6.359 1.00 90.94 90 ASN A CA 1
ATOM 716 C C . ASN A 1 90 ? 5.280 -7.285 6.270 1.00 90.94 90 ASN A C 1
ATOM 718 O O . ASN A 1 90 ? 5.460 -6.313 6.995 1.00 90.94 90 ASN A O 1
ATOM 722 N N . PHE A 1 91 ? 6.149 -7.616 5.315 1.00 89.75 91 PHE A N 1
ATOM 723 C CA . PHE A 1 91 ? 7.377 -6.863 5.102 1.00 89.75 91 PHE A CA 1
ATOM 724 C C . PHE A 1 91 ? 7.133 -5.408 4.662 1.00 89.75 91 PHE A C 1
ATOM 726 O O . PHE A 1 91 ? 7.855 -4.510 5.104 1.00 89.75 91 PHE A O 1
ATOM 733 N N . LEU A 1 92 ? 6.126 -5.168 3.816 1.00 92.25 92 LEU A N 1
ATOM 734 C CA . LEU A 1 92 ? 5.777 -3.844 3.289 1.00 92.25 92 LEU A CA 1
ATOM 735 C C . LEU A 1 92 ? 5.141 -2.913 4.327 1.00 92.25 92 LEU A C 1
ATOM 737 O O . LEU A 1 92 ? 5.374 -1.705 4.255 1.00 92.25 92 LEU A O 1
ATOM 741 N N . PHE A 1 93 ? 4.337 -3.452 5.244 1.00 92.56 93 PHE A N 1
ATOM 742 C CA . PHE A 1 93 ? 3.447 -2.649 6.087 1.00 92.56 93 PHE A CA 1
ATOM 743 C C . PHE A 1 93 ? 3.663 -2.812 7.589 1.00 92.56 93 PHE A C 1
ATOM 745 O O . PHE A 1 93 ? 3.323 -1.895 8.329 1.00 92.56 93 PHE A O 1
ATOM 752 N N . LEU A 1 94 ? 4.212 -3.935 8.058 1.00 89.44 94 LEU A N 1
ATOM 753 C CA . LEU A 1 94 ? 4.386 -4.164 9.491 1.00 89.44 94 LEU A CA 1
ATOM 754 C C . LEU A 1 94 ? 5.733 -3.648 9.993 1.00 89.44 94 LEU A C 1
ATOM 756 O O . LEU A 1 94 ? 6.725 -3.568 9.267 1.00 89.44 94 LEU A O 1
ATOM 760 N N . TRP A 1 95 ? 5.741 -3.306 11.275 1.00 79.12 95 TRP A N 1
ATOM 761 C CA . TRP A 1 95 ? 6.916 -2.937 12.055 1.00 79.12 95 TRP A CA 1
ATOM 762 C C . TRP A 1 95 ? 7.516 -4.220 12.628 1.00 79.12 95 TRP A C 1
ATOM 764 O O . TRP A 1 95 ? 6.990 -4.792 13.579 1.00 79.12 95 TRP A O 1
ATOM 774 N N . ASP A 1 96 ? 8.599 -4.688 12.020 1.00 72.62 96 ASP A N 1
ATOM 775 C CA . ASP A 1 96 ? 9.436 -5.770 12.535 1.00 72.62 96 ASP A CA 1
ATOM 776 C C . ASP A 1 96 ? 10.854 -5.251 12.815 1.00 72.62 96 ASP A C 1
ATOM 778 O O . ASP A 1 96 ? 11.186 -4.101 12.524 1.00 72.62 96 ASP A O 1
ATOM 782 N N . GLU A 1 97 ? 11.712 -6.109 13.366 1.00 61.41 97 GLU A N 1
ATOM 783 C CA . GLU A 1 97 ? 13.120 -5.786 13.638 1.00 61.41 97 GLU A CA 1
ATOM 784 C C . GLU A 1 97 ? 13.964 -5.624 12.359 1.00 61.41 97 GLU A C 1
ATOM 786 O O . GLU A 1 97 ? 15.168 -5.379 12.429 1.00 61.41 97 GLU A O 1
ATOM 791 N N . GLN A 1 98 ? 13.370 -5.775 11.169 1.00 68.44 98 GLN A N 1
ATOM 792 C CA . GLN A 1 98 ? 14.114 -5.681 9.922 1.00 68.44 98 GLN A CA 1
ATOM 793 C C . GLN A 1 98 ? 14.325 -4.222 9.530 1.00 68.44 98 GLN A C 1
ATOM 795 O O . GLN A 1 98 ? 13.394 -3.483 9.200 1.00 68.44 98 GLN A O 1
ATOM 800 N N . GLU A 1 99 ? 15.589 -3.816 9.483 1.00 64.94 99 GLU A N 1
ATOM 801 C CA . GLU A 1 99 ? 15.952 -2.506 8.969 1.00 64.94 99 GLU A CA 1
ATOM 802 C C . GLU A 1 99 ? 15.610 -2.386 7.477 1.00 64.94 99 GLU A C 1
ATOM 804 O O . GLU A 1 99 ? 15.959 -3.226 6.642 1.00 64.94 99 GLU A O 1
ATOM 809 N N . ARG A 1 100 ? 14.946 -1.281 7.131 1.00 78.88 100 ARG A N 1
ATOM 810 C CA . ARG A 1 100 ? 14.608 -0.897 5.754 1.00 78.88 100 ARG A CA 1
ATOM 811 C C . ARG A 1 100 ? 15.348 0.397 5.400 1.00 78.88 100 ARG A C 1
ATOM 813 O O . ARG A 1 100 ? 14.698 1.405 5.135 1.00 78.88 100 ARG A O 1
ATOM 820 N N . PRO A 1 101 ? 16.691 0.438 5.413 1.00 73.75 101 PRO A N 1
ATOM 821 C CA . PRO A 1 101 ? 17.437 1.697 5.342 1.00 73.75 101 PRO A CA 1
ATOM 822 C C . PRO A 1 101 ? 17.127 2.516 4.080 1.00 73.75 101 PRO A C 1
ATOM 824 O O . PRO A 1 101 ? 17.175 3.741 4.112 1.00 73.75 101 PRO A O 1
ATOM 827 N N . GLY A 1 102 ? 16.762 1.861 2.971 1.00 77.25 102 GLY A N 1
ATOM 828 C CA . GLY A 1 102 ? 16.462 2.546 1.714 1.00 77.25 102 GLY A CA 1
ATOM 829 C C . GLY A 1 102 ? 15.043 3.105 1.562 1.00 77.25 102 GLY A C 1
ATOM 830 O O . GLY A 1 102 ? 14.807 3.903 0.654 1.00 77.25 102 GLY A O 1
ATOM 831 N N . TRP A 1 103 ? 14.075 2.670 2.377 1.00 83.44 103 TRP A N 1
ATOM 832 C CA . TRP A 1 103 ? 12.666 3.062 2.191 1.00 83.44 103 TRP A CA 1
ATOM 833 C C . TRP A 1 103 ? 11.778 2.970 3.442 1.00 83.44 103 TRP A C 1
ATOM 835 O O . TRP A 1 103 ? 10.595 3.283 3.370 1.00 83.44 103 TRP A O 1
ATOM 845 N N . GLY A 1 104 ? 12.316 2.617 4.606 1.00 80.25 104 GLY A N 1
ATOM 846 C CA . GLY A 1 104 ? 11.575 2.598 5.872 1.00 80.25 104 GLY A CA 1
ATOM 847 C C . GLY A 1 104 ? 11.118 3.983 6.336 1.00 80.25 104 GLY A C 1
ATOM 848 O O . GLY A 1 104 ? 10.278 4.090 7.212 1.00 80.25 104 GLY A O 1
ATOM 849 N N . ASN A 1 105 ? 11.627 5.058 5.730 1.00 83.56 105 ASN A N 1
ATOM 850 C CA . ASN A 1 105 ? 11.188 6.431 5.978 1.00 83.56 105 ASN A CA 1
ATOM 851 C C . ASN A 1 105 ? 10.124 6.932 4.982 1.00 83.56 105 ASN A C 1
ATOM 853 O O . ASN A 1 105 ? 9.858 8.134 4.931 1.00 83.56 105 ASN A O 1
ATOM 857 N N . LYS A 1 106 ? 9.552 6.052 4.148 1.00 90.56 106 LYS A N 1
ATOM 858 C CA . LYS A 1 106 ? 8.467 6.426 3.232 1.00 90.56 106 LYS A CA 1
ATOM 859 C C . LYS A 1 106 ? 7.238 6.883 4.018 1.00 90.56 106 LYS A C 1
ATOM 861 O O . LYS A 1 106 ? 6.934 6.353 5.086 1.00 90.56 106 LYS A O 1
ATOM 866 N N . LEU A 1 107 ? 6.539 7.879 3.479 1.00 92.06 107 LEU A N 1
ATOM 867 C CA . LEU A 1 107 ? 5.427 8.538 4.158 1.00 92.06 107 LEU A CA 1
ATOM 868 C C . LEU A 1 107 ? 4.295 7.559 4.449 1.00 92.06 107 LEU A C 1
ATOM 870 O O . LEU A 1 107 ? 3.720 7.642 5.529 1.00 92.06 107 LEU A O 1
ATOM 874 N N . TYR A 1 108 ? 4.023 6.614 3.543 1.00 94.38 108 TYR A N 1
ATOM 875 C CA . TYR A 1 108 ? 2.973 5.610 3.749 1.00 94.38 108 TYR A CA 1
ATOM 876 C C . TYR A 1 108 ? 3.220 4.738 4.989 1.00 94.38 108 TYR A C 1
ATOM 878 O O . TYR A 1 108 ? 2.286 4.372 5.696 1.00 94.38 108 TYR A O 1
ATOM 886 N N . TRP A 1 109 ? 4.484 4.427 5.279 1.00 91.69 109 TRP A N 1
ATOM 887 C CA . TRP A 1 109 ? 4.844 3.612 6.433 1.00 91.69 109 TRP A CA 1
ATOM 888 C C . TRP A 1 109 ? 4.667 4.418 7.724 1.00 91.69 109 TRP A C 1
ATOM 890 O O . TRP A 1 109 ? 4.040 3.960 8.677 1.00 91.69 109 TRP A O 1
ATOM 900 N N . VAL A 1 110 ? 5.121 5.676 7.713 1.00 91.50 110 VAL A N 1
ATOM 901 C CA . VAL A 1 110 ? 4.984 6.595 8.852 1.00 91.50 110 VAL A CA 1
ATOM 902 C C . VAL A 1 110 ? 3.514 6.886 9.172 1.00 91.50 110 VAL A C 1
ATOM 904 O O . VAL A 1 110 ? 3.126 6.847 10.341 1.00 91.50 110 VAL A O 1
ATOM 907 N N . ILE A 1 111 ? 2.679 7.172 8.166 1.00 95.38 111 ILE A N 1
ATOM 908 C CA . ILE A 1 111 ? 1.255 7.466 8.385 1.00 95.38 111 ILE A CA 1
ATOM 909 C C . ILE A 1 111 ? 0.496 6.233 8.883 1.00 95.38 111 ILE A C 1
ATOM 911 O O . ILE A 1 111 ? -0.327 6.377 9.790 1.00 95.38 111 ILE A O 1
ATOM 915 N N . LEU A 1 112 ? 0.829 5.031 8.399 1.00 96.38 112 LEU A N 1
ATOM 916 C CA . LEU A 1 112 ? 0.226 3.795 8.895 1.00 96.38 112 LEU A CA 1
ATOM 917 C C . LEU A 1 112 ? 0.596 3.563 10.356 1.00 96.38 112 LEU A C 1
ATOM 919 O O . LEU A 1 112 ? -0.282 3.269 11.167 1.00 96.38 112 LEU A O 1
ATOM 923 N N . GLN A 1 113 ? 1.861 3.800 10.720 1.00 94.19 113 GLN A N 1
ATOM 924 C CA . GLN A 1 113 ? 2.324 3.649 12.098 1.00 94.19 113 GLN A CA 1
ATOM 925 C C . GLN A 1 113 ? 1.590 4.613 13.025 1.00 94.19 113 GLN A C 1
ATOM 927 O O . GLN A 1 113 ? 1.070 4.222 14.070 1.00 94.19 113 GLN A O 1
ATOM 932 N N . LYS A 1 114 ? 1.490 5.883 12.624 1.00 95.75 114 LYS A N 1
ATOM 933 C CA . LYS A 1 114 ? 0.800 6.906 13.415 1.00 95.75 114 LYS A CA 1
ATOM 934 C C . LYS A 1 114 ? -0.703 6.671 13.488 1.00 95.75 114 LYS A C 1
ATOM 936 O O . LYS A 1 114 ? -1.301 6.940 14.530 1.00 95.75 114 LYS A O 1
ATOM 941 N N . THR A 1 115 ? -1.300 6.122 12.434 1.00 97.94 115 THR A N 1
ATOM 942 C CA . THR A 1 115 ? -2.704 5.703 12.437 1.00 97.94 115 THR A CA 1
ATOM 943 C C . THR A 1 115 ? -2.920 4.569 13.436 1.00 97.94 115 THR A C 1
ATOM 945 O O . THR A 1 115 ? -3.807 4.674 14.283 1.00 97.94 115 THR A O 1
ATOM 948 N N . PHE A 1 116 ? -2.076 3.535 13.409 1.00 97.88 116 PHE A N 1
ATOM 949 C CA . PHE A 1 116 ? -2.146 2.417 14.348 1.00 97.88 116 PHE A CA 1
ATOM 950 C C . PHE A 1 116 ? -1.973 2.877 15.802 1.00 97.88 116 PHE A C 1
ATOM 952 O O . PHE A 1 116 ? -2.836 2.603 16.633 1.00 97.88 116 PHE A O 1
ATOM 959 N N . GLU A 1 117 ? -0.925 3.655 16.102 1.00 97.44 117 GLU A N 1
ATOM 960 C CA . GLU A 1 117 ? -0.677 4.214 17.442 1.00 97.44 117 GLU A CA 1
ATOM 961 C C . GLU A 1 117 ? -1.877 5.034 17.951 1.00 97.44 117 GLU A C 1
ATOM 963 O O . GLU A 1 117 ? -2.250 4.972 19.125 1.00 97.44 117 GLU A O 1
ATOM 968 N N . MET A 1 118 ? -2.500 5.828 17.074 1.00 98.25 118 MET A N 1
ATOM 969 C CA . MET A 1 118 ? -3.684 6.614 17.416 1.00 98.25 118 MET A CA 1
ATOM 970 C C . MET A 1 118 ? -4.889 5.715 17.723 1.00 98.25 118 MET A C 1
ATOM 972 O O . MET A 1 118 ? -5.604 5.969 18.698 1.00 98.25 118 MET A O 1
ATOM 976 N N . LEU A 1 119 ? -5.134 4.694 16.899 1.00 98.25 119 LEU A N 1
ATOM 977 C CA . LEU A 1 119 ? -6.237 3.753 17.088 1.00 98.25 119 LEU A CA 1
ATOM 978 C C . LEU A 1 119 ? -6.057 2.929 18.357 1.00 98.25 119 LEU A C 1
ATOM 980 O O . LEU A 1 119 ? -7.012 2.774 19.113 1.00 98.25 119 LEU A O 1
ATOM 984 N N . GLU A 1 120 ? -4.840 2.477 18.642 1.00 98.25 120 GLU A N 1
ATOM 985 C CA . GLU A 1 120 ? -4.519 1.751 19.866 1.00 98.25 120 GLU A CA 1
ATOM 986 C C . GLU A 1 120 ? -4.824 2.602 21.103 1.00 98.25 120 GLU A C 1
ATOM 988 O O . GLU A 1 120 ? -5.527 2.148 22.007 1.00 98.25 120 GLU A O 1
ATOM 993 N N . ARG A 1 121 ? -4.387 3.869 21.118 1.00 98.19 121 ARG A N 1
ATOM 994 C CA . ARG A 1 121 ? -4.654 4.793 22.234 1.00 98.19 121 ARG A CA 1
ATOM 995 C C . ARG A 1 121 ? -6.141 5.084 22.437 1.00 98.19 121 ARG A C 1
ATOM 997 O O . ARG A 1 121 ? -6.554 5.336 23.565 1.00 98.19 121 ARG A O 1
ATOM 1004 N N . ARG A 1 122 ? -6.940 5.107 21.364 1.00 97.00 122 ARG A N 1
ATOM 1005 C CA . ARG A 1 122 ? -8.367 5.477 21.422 1.00 97.00 122 ARG A CA 1
ATOM 1006 C C . ARG A 1 122 ? -9.305 4.292 21.632 1.00 97.00 122 ARG A C 1
ATOM 1008 O O . ARG A 1 122 ? -10.314 4.442 22.313 1.00 97.00 122 ARG A O 1
ATOM 1015 N N . LEU A 1 123 ? -9.008 3.150 21.017 1.00 96.88 123 LEU A N 1
ATOM 1016 C CA . LEU A 1 123 ? -9.907 1.997 20.902 1.00 96.88 123 LEU A CA 1
ATOM 1017 C C . LEU A 1 123 ? -9.333 0.717 21.533 1.00 96.88 123 LEU A C 1
ATOM 1019 O O . LEU A 1 123 ? -10.052 -0.278 21.651 1.00 96.88 123 LEU A O 1
ATOM 1023 N N . GLY A 1 124 ? -8.063 0.738 21.942 1.00 98.06 124 GLY A N 1
ATOM 1024 C CA . GLY A 1 124 ? -7.330 -0.404 22.478 1.00 98.06 124 GLY A CA 1
ATOM 1025 C C . GLY A 1 124 ? -6.668 -1.260 21.396 1.00 98.06 124 GLY A C 1
ATOM 1026 O O . GLY A 1 124 ? -7.144 -1.349 20.262 1.00 98.06 124 GLY A O 1
ATOM 1027 N N . TYR A 1 125 ? -5.586 -1.943 21.783 1.00 97.75 125 TYR A N 1
ATOM 1028 C CA . TYR A 1 125 ? -4.748 -2.753 20.893 1.00 97.75 125 TYR A CA 1
ATOM 1029 C C . TYR A 1 125 ? -5.550 -3.723 20.019 1.00 97.75 125 TYR A C 1
ATOM 1031 O O . TYR A 1 125 ? -5.437 -3.682 18.804 1.00 97.75 125 TYR A O 1
ATOM 1039 N N . ARG A 1 126 ? -6.451 -4.526 20.607 1.00 98.12 126 ARG A N 1
ATOM 1040 C CA . ARG A 1 126 ? -7.241 -5.525 19.855 1.00 98.12 126 ARG A CA 1
ATOM 1041 C C . ARG A 1 126 ? -8.044 -4.926 18.698 1.00 98.12 126 ARG A C 1
ATOM 1043 O O . ARG A 1 126 ? -8.270 -5.59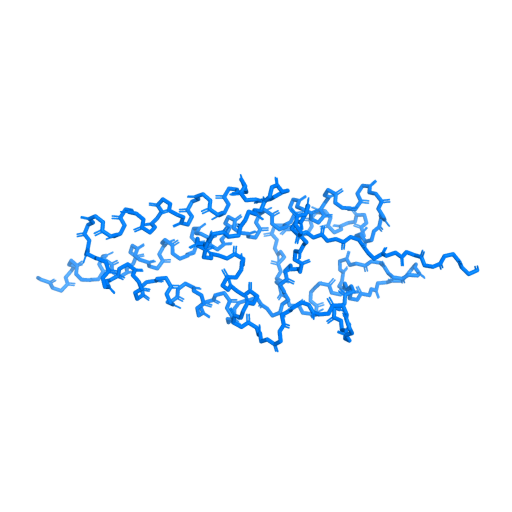6 17.697 1.00 98.12 126 ARG A O 1
ATOM 1050 N N . A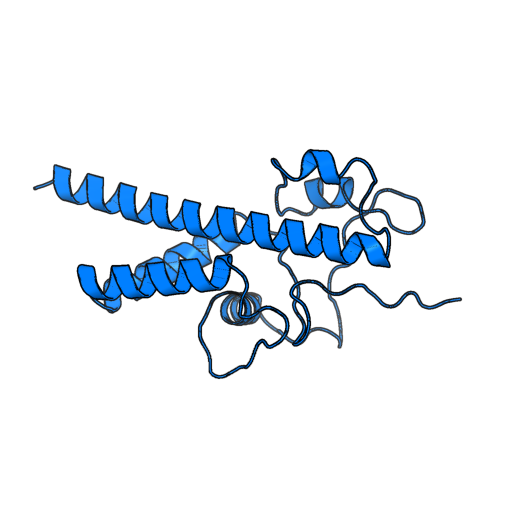RG A 1 127 ? -8.532 -3.691 18.848 1.00 97.69 127 ARG A N 1
ATOM 1051 C CA . ARG A 1 127 ? -9.303 -3.016 17.797 1.00 97.69 127 ARG A CA 1
ATOM 1052 C C . ARG A 1 127 ? -8.394 -2.419 16.729 1.00 97.69 127 ARG A C 1
ATOM 1054 O O . ARG A 1 127 ? -8.755 -2.476 15.560 1.00 97.69 127 ARG A O 1
ATOM 1061 N N . ALA A 1 128 ? -7.244 -1.878 17.124 1.00 98.00 128 ALA A N 1
ATOM 1062 C CA . ALA A 1 128 ? -6.228 -1.389 16.195 1.00 98.00 128 ALA A CA 1
ATOM 1063 C C . ALA A 1 128 ? -5.627 -2.529 15.358 1.00 98.00 128 ALA A C 1
ATOM 1065 O O . ALA A 1 128 ? -5.490 -2.389 14.149 1.00 98.00 128 ALA A O 1
ATOM 1066 N N . ASP A 1 129 ? -5.356 -3.671 15.989 1.00 97.44 129 ASP A N 1
ATOM 1067 C CA . ASP A 1 129 ? -4.865 -4.896 15.354 1.00 97.44 129 ASP A CA 1
ATOM 1068 C C . ASP A 1 129 ? -5.866 -5.432 14.323 1.00 97.44 129 ASP A C 1
ATOM 1070 O O . ASP A 1 129 ? -5.538 -5.589 13.151 1.00 97.44 129 ASP A O 1
ATOM 1074 N N . LYS A 1 130 ? -7.146 -5.545 14.705 1.00 97.94 130 LYS A N 1
ATOM 1075 C CA . LYS A 1 130 ? -8.209 -5.907 13.759 1.00 97.94 130 LYS A CA 1
ATOM 1076 C C . LYS A 1 130 ? -8.327 -4.915 12.591 1.00 97.94 130 LYS A C 1
ATOM 1078 O O . LYS A 1 130 ? -8.557 -5.326 11.459 1.00 97.94 130 LYS A O 1
ATOM 1083 N N . TRP A 1 131 ? -8.200 -3.615 12.854 1.00 98.31 131 TRP A N 1
ATOM 1084 C CA . TRP A 1 131 ? -8.218 -2.602 11.796 1.00 98.31 131 TRP A CA 1
ATOM 1085 C C . TRP A 1 131 ? -7.025 -2.753 10.840 1.00 98.31 131 TRP A C 1
ATOM 1087 O O . TRP A 1 131 ? -7.184 -2.584 9.634 1.00 98.31 131 TRP A O 1
ATOM 1097 N N . LEU A 1 132 ? -5.847 -3.115 11.354 1.00 97.81 132 LEU A N 1
ATOM 1098 C CA . LEU A 1 132 ? -4.664 -3.377 10.537 1.00 97.81 132 LEU A CA 1
ATOM 1099 C C . LEU A 1 132 ? -4.855 -4.612 9.646 1.00 97.81 132 LEU A C 1
ATOM 1101 O O . LEU A 1 132 ? -4.523 -4.563 8.462 1.00 97.81 132 LEU A O 1
ATOM 1105 N N . ASP A 1 133 ? -5.462 -5.679 10.169 1.00 97.06 133 ASP A N 1
ATOM 1106 C CA . ASP A 1 133 ? -5.860 -6.843 9.369 1.00 97.06 133 ASP A CA 1
ATOM 1107 C C . ASP A 1 133 ? -6.844 -6.463 8.252 1.00 97.06 133 ASP A C 1
ATOM 1109 O O . ASP A 1 133 ? -6.695 -6.904 7.108 1.00 97.06 133 ASP A O 1
ATOM 1113 N N . GLU A 1 134 ? -7.835 -5.619 8.557 1.00 97.69 134 GLU A N 1
ATOM 1114 C CA . GLU A 1 134 ? -8.787 -5.097 7.569 1.00 97.69 134 GLU A CA 1
ATOM 1115 C C . GLU A 1 134 ? -8.079 -4.246 6.502 1.00 97.69 134 GLU A C 1
ATOM 1117 O O . GLU A 1 134 ? -8.335 -4.424 5.311 1.00 97.69 134 GLU A O 1
ATOM 1122 N N . PHE A 1 135 ? -7.130 -3.391 6.893 1.00 98.00 135 PHE A N 1
ATOM 1123 C CA . PHE A 1 135 ? -6.294 -2.630 5.963 1.00 98.00 135 PHE A CA 1
ATOM 1124 C C . PHE A 1 135 ? -5.505 -3.554 5.019 1.00 98.00 135 PHE A C 1
ATOM 1126 O O . PHE A 1 135 ? -5.586 -3.403 3.798 1.00 98.00 135 PHE A O 1
ATOM 1133 N N . LEU A 1 136 ? -4.800 -4.561 5.551 1.00 96.94 136 LEU A N 1
ATOM 1134 C CA . LEU A 1 136 ? -4.052 -5.531 4.739 1.00 96.94 136 LEU A CA 1
ATOM 1135 C C . LEU A 1 136 ? -4.971 -6.349 3.824 1.00 96.94 136 LEU A C 1
ATOM 1137 O O . LEU A 1 136 ? -4.590 -6.708 2.705 1.00 96.94 136 LEU A O 1
ATOM 1141 N N . HIS A 1 137 ? -6.190 -6.645 4.278 1.00 96.31 137 HIS A N 1
ATOM 1142 C CA . HIS A 1 137 ? -7.197 -7.296 3.455 1.00 96.31 137 HIS A CA 1
ATOM 1143 C C . HIS A 1 137 ? -7.622 -6.411 2.278 1.00 96.31 137 HIS A C 1
ATOM 1145 O O . HIS A 1 137 ? -7.660 -6.897 1.148 1.00 96.31 137 HIS A O 1
ATOM 1151 N N . VAL A 1 138 ? -7.870 -5.119 2.510 1.00 96.88 138 VAL A N 1
ATOM 1152 C CA . VAL A 1 138 ? -8.212 -4.164 1.446 1.00 96.88 138 VAL A CA 1
ATOM 1153 C C . VAL A 1 138 ? -7.079 -4.049 0.430 1.00 96.88 138 VAL A C 1
ATOM 1155 O O . VAL A 1 138 ? -7.349 -4.219 -0.756 1.00 96.88 138 VAL A O 1
ATOM 1158 N N . VAL A 1 139 ? -5.820 -3.904 0.872 1.00 96.25 139 VAL A N 1
ATOM 1159 C CA . VAL A 1 139 ? -4.644 -3.895 -0.024 1.00 96.25 139 VAL A CA 1
ATOM 1160 C C . VAL A 1 139 ? -4.657 -5.109 -0.958 1.00 96.25 139 VAL A C 1
ATOM 1162 O O . VAL A 1 139 ? -4.455 -4.977 -2.159 1.00 96.25 139 VAL A O 1
ATOM 1165 N N . ARG A 1 140 ? -4.948 -6.311 -0.446 1.00 93.88 140 ARG A N 1
ATOM 1166 C CA . ARG A 1 140 ? -5.008 -7.531 -1.275 1.00 93.88 140 ARG A CA 1
ATOM 1167 C C . ARG A 1 140 ? -6.120 -7.511 -2.317 1.00 93.88 140 ARG A C 1
ATOM 1169 O O . ARG A 1 140 ? -5.972 -8.137 -3.364 1.00 93.88 140 ARG A O 1
ATOM 1176 N N . LEU A 1 141 ? -7.241 -6.863 -2.015 1.00 93.62 141 LEU A N 1
ATOM 1177 C CA . LEU A 1 141 ? -8.377 -6.775 -2.927 1.00 93.62 141 LEU A CA 1
ATOM 1178 C C . LEU A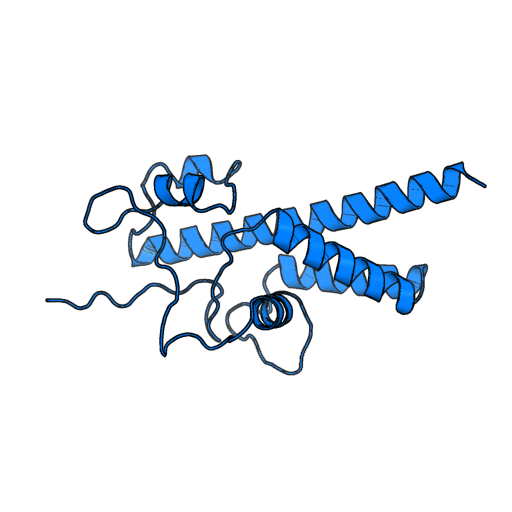 1 141 ? -8.149 -5.724 -4.020 1.00 93.62 141 LEU A C 1
ATOM 1180 O O . LEU A 1 141 ? -8.609 -5.923 -5.146 1.00 93.62 141 LEU A O 1
ATOM 1184 N N . THR A 1 142 ? -7.428 -4.644 -3.711 1.00 93.12 142 THR A N 1
ATOM 1185 C CA . THR A 1 142 ? -7.238 -3.494 -4.608 1.00 93.12 142 THR A CA 1
ATOM 1186 C C . THR A 1 142 ? -5.908 -3.507 -5.367 1.00 93.12 142 THR A C 1
ATOM 1188 O O . THR A 1 142 ? -5.839 -2.970 -6.474 1.00 93.12 142 THR A O 1
ATOM 1191 N N . HIS A 1 143 ? -4.872 -4.167 -4.835 1.00 93.88 143 HIS A N 1
ATOM 1192 C CA . HIS A 1 143 ? -3.512 -4.183 -5.389 1.00 93.88 143 HIS A CA 1
ATOM 1193 C C . HIS A 1 143 ? -3.105 -5.589 -5.811 1.00 93.88 143 HIS A C 1
ATOM 1195 O O . HIS A 1 143 ? -2.548 -6.372 -5.044 1.00 93.88 143 HIS A O 1
ATOM 1201 N N . TRP A 1 144 ? -3.369 -5.915 -7.073 1.00 91.00 144 TRP A N 1
ATOM 1202 C CA . TRP A 1 144 ? -3.023 -7.213 -7.661 1.00 91.00 144 TRP A CA 1
ATOM 1203 C C . TRP A 1 144 ? -1.563 -7.276 -8.123 1.00 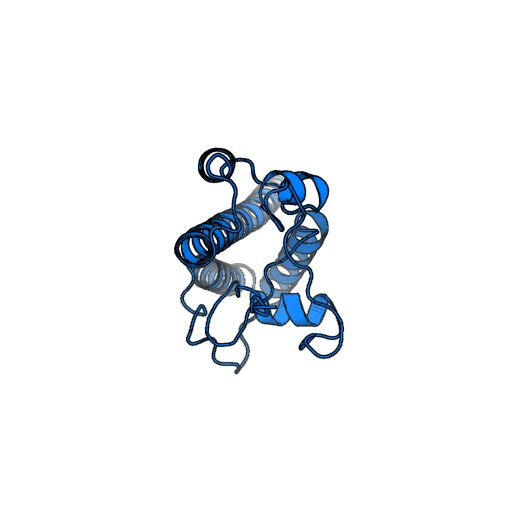91.00 144 TRP A C 1
ATOM 1205 O O . TRP A 1 144 ? -1.032 -8.358 -8.367 1.00 91.00 144 TRP A O 1
ATOM 1215 N N . VAL A 1 145 ? -0.912 -6.120 -8.243 1.00 90.94 145 VAL A N 1
ATOM 1216 C CA . VAL A 1 145 ? 0.529 -5.981 -8.440 1.00 90.94 145 VAL A CA 1
ATOM 1217 C C . VAL A 1 145 ? 1.071 -5.119 -7.307 1.00 90.94 145 VAL A C 1
ATOM 1219 O O . VAL A 1 145 ? 0.607 -4.003 -7.092 1.00 90.94 145 VAL A O 1
ATOM 1222 N N . LEU A 1 146 ? 2.060 -5.642 -6.587 1.00 92.56 146 LEU A N 1
ATOM 1223 C CA . LEU A 1 146 ? 2.694 -4.967 -5.458 1.00 92.56 146 LEU A CA 1
ATOM 1224 C C . LEU A 1 146 ? 4.164 -4.668 -5.771 1.00 92.56 146 LEU A C 1
ATOM 1226 O O . LEU A 1 146 ? 4.797 -5.431 -6.510 1.00 92.56 146 LEU A O 1
ATOM 1230 N N . PRO A 1 147 ? 4.731 -3.590 -5.200 1.00 91.88 147 PRO A N 1
ATOM 1231 C CA . PRO A 1 147 ? 6.165 -3.365 -5.254 1.00 91.88 147 PRO A CA 1
ATOM 1232 C C . PRO A 1 147 ? 6.902 -4.546 -4.617 1.00 91.88 147 PRO A C 1
ATOM 1234 O O . PRO A 1 147 ? 6.474 -5.098 -3.602 1.00 91.88 147 PRO A O 1
ATOM 1237 N N . TYR A 1 148 ? 8.033 -4.913 -5.214 1.00 90.00 148 TYR A N 1
ATOM 1238 C CA . TYR A 1 148 ? 8.905 -5.956 -4.693 1.00 90.00 148 TYR A CA 1
ATOM 1239 C C . TYR A 1 148 ? 10.209 -5.325 -4.177 1.00 90.00 148 TYR A C 1
ATOM 1241 O O . TYR A 1 148 ? 11.154 -5.127 -4.953 1.00 90.00 148 TYR A O 1
ATOM 1249 N N . PRO A 1 149 ? 10.252 -4.938 -2.889 1.00 87.62 149 PRO A N 1
ATOM 1250 C CA . PRO A 1 149 ? 11.351 -4.166 -2.334 1.00 87.62 149 PRO A CA 1
ATOM 1251 C C . PRO A 1 149 ? 12.628 -4.988 -2.149 1.00 87.62 149 PRO A C 1
ATOM 1253 O O . PRO A 1 149 ? 12.614 -6.192 -1.888 1.00 87.62 149 PRO A O 1
ATOM 1256 N N . SER A 1 150 ? 13.752 -4.280 -2.190 1.00 81.06 150 SER A N 1
ATOM 1257 C CA . SER A 1 150 ? 15.035 -4.722 -1.637 1.00 81.06 150 SER A CA 1
ATOM 1258 C C . SER A 1 150 ? 15.332 -3.962 -0.341 1.00 81.06 150 SER A C 1
ATOM 1260 O O . SER A 1 150 ? 14.582 -3.069 0.052 1.00 81.06 150 SER A O 1
ATOM 1262 N N . ASN A 1 151 ? 16.464 -4.245 0.306 1.00 77.94 151 ASN A N 1
ATOM 1263 C CA . ASN A 1 151 ? 16.896 -3.470 1.476 1.00 77.94 151 ASN A CA 1
ATOM 1264 C C . ASN A 1 151 ? 17.157 -1.984 1.135 1.00 77.94 151 ASN A C 1
ATOM 1266 O O . ASN A 1 151 ? 17.011 -1.115 1.992 1.00 77.94 151 ASN A O 1
ATOM 1270 N N . GLY A 1 152 ? 17.527 -1.686 -0.118 1.00 79.50 152 GLY A N 1
ATOM 1271 C CA . GLY A 1 152 ? 17.930 -0.346 -0.561 1.00 79.50 152 GLY A CA 1
ATOM 1272 C C . GLY A 1 152 ? 16.864 0.447 -1.322 1.00 79.50 152 GLY A C 1
ATOM 1273 O O . GLY A 1 152 ? 17.054 1.640 -1.536 1.00 79.50 152 GLY A O 1
ATOM 1274 N N . ALA A 1 153 ? 15.762 -0.175 -1.750 1.00 85.62 153 ALA A N 1
ATOM 1275 C CA . ALA A 1 153 ? 14.730 0.509 -2.530 1.00 85.62 153 ALA A CA 1
ATOM 1276 C C . ALA A 1 153 ? 13.385 -0.226 -2.499 1.00 85.62 153 ALA A C 1
ATOM 1278 O O . ALA A 1 153 ? 13.353 -1.456 -2.525 1.00 85.62 153 ALA A O 1
ATOM 1279 N N . LEU A 1 154 ? 12.294 0.547 -2.536 1.00 87.69 154 LEU A N 1
ATOM 1280 C CA . LEU A 1 154 ? 10.918 0.042 -2.612 1.00 87.69 154 LEU A CA 1
ATOM 1281 C C . LEU A 1 154 ? 10.624 -0.674 -3.944 1.00 87.69 154 LEU A C 1
ATOM 1283 O O . LEU A 1 154 ? 9.889 -1.654 -3.972 1.00 87.69 154 LEU A O 1
ATOM 1287 N N . ILE A 1 155 ? 11.228 -0.208 -5.041 1.00 87.44 155 ILE A N 1
ATOM 1288 C CA . ILE A 1 155 ? 11.181 -0.836 -6.368 1.00 87.44 155 ILE A CA 1
ATOM 1289 C C . ILE A 1 155 ? 12.606 -0.934 -6.895 1.00 87.44 155 ILE A C 1
ATOM 1291 O O . ILE A 1 155 ? 13.397 -0.002 -6.738 1.00 87.44 155 ILE A O 1
ATOM 1295 N N . THR A 1 156 ? 12.931 -2.062 -7.519 1.00 78.69 156 THR A N 1
ATOM 1296 C CA . THR A 1 156 ? 14.248 -2.312 -8.108 1.00 78.69 156 THR A CA 1
ATOM 1297 C C . THR A 1 156 ? 14.141 -2.457 -9.619 1.00 78.69 156 THR A C 1
ATOM 1299 O O . THR A 1 156 ? 13.197 -3.066 -10.115 1.00 78.69 156 THR A O 1
ATOM 1302 N N . SER A 1 157 ? 15.108 -1.896 -10.348 1.00 70.62 157 SER A N 1
ATOM 1303 C CA . SER A 1 157 ? 15.259 -2.162 -11.780 1.00 70.62 157 SER A CA 1
ATOM 1304 C C . SER A 1 157 ? 15.807 -3.570 -11.980 1.00 70.62 157 SER A C 1
ATOM 1306 O O . SER A 1 157 ? 16.617 -4.064 -11.184 1.00 70.62 157 SER A O 1
ATOM 1308 N N . THR A 1 158 ? 15.399 -4.214 -13.066 1.00 67.44 158 THR A N 1
ATOM 1309 C CA . THR A 1 158 ? 16.037 -5.465 -13.470 1.00 67.44 158 THR A CA 1
ATOM 1310 C C . THR A 1 158 ? 17.400 -5.178 -14.092 1.00 67.44 158 THR A C 1
ATOM 1312 O O . THR A 1 158 ? 17.601 -4.146 -14.725 1.00 67.44 158 THR A O 1
ATOM 1315 N N . LYS A 1 159 ? 18.374 -6.074 -13.888 1.00 61.25 159 LYS A N 1
ATOM 1316 C CA . LYS A 1 159 ? 19.620 -6.005 -14.658 1.00 61.25 159 LYS A CA 1
ATOM 1317 C C . LYS A 1 159 ? 19.269 -6.295 -16.114 1.00 61.25 159 LYS A C 1
ATOM 1319 O O . LYS A 1 159 ? 18.804 -7.400 -16.396 1.00 61.25 159 LYS A O 1
ATOM 1324 N N . THR A 1 160 ? 19.528 -5.352 -17.009 1.00 53.28 160 THR A N 1
ATOM 1325 C CA . THR A 1 160 ? 19.683 -5.661 -18.428 1.00 53.28 160 THR A CA 1
ATOM 1326 C C . THR A 1 160 ? 20.894 -6.583 -18.544 1.00 53.28 160 THR A C 1
ATOM 1328 O O . THR A 1 160 ? 21.984 -6.250 -18.078 1.00 53.28 160 THR A O 1
ATOM 1331 N N . SER A 1 161 ? 20.711 -7.801 -19.061 1.00 39.09 161 SER A N 1
ATOM 1332 C CA . SER A 1 161 ? 21.869 -8.515 -19.591 1.00 39.09 161 SER A CA 1
ATOM 1333 C C . SER A 1 161 ? 22.162 -7.858 -20.926 1.00 39.09 161 SER A C 1
ATOM 1335 O O . SER A 1 161 ? 21.375 -8.039 -21.856 1.00 39.09 161 SER A O 1
ATOM 1337 N N . ASP A 1 162 ? 23.241 -7.089 -21.014 1.00 37.56 162 ASP A N 1
ATOM 1338 C CA . ASP A 1 162 ? 23.806 -6.764 -22.317 1.00 37.56 162 ASP A CA 1
ATOM 1339 C C . ASP A 1 162 ? 24.115 -8.109 -22.991 1.00 37.56 162 ASP A C 1
ATOM 1341 O O . ASP A 1 162 ? 24.917 -8.901 -22.486 1.00 37.56 162 ASP A O 1
ATOM 1345 N N . ARG A 1 163 ? 23.356 -8.428 -24.040 1.00 35.06 163 ARG A N 1
ATOM 1346 C CA . ARG A 1 163 ? 23.643 -9.536 -24.947 1.00 35.06 163 ARG A CA 1
ATOM 1347 C C . ARG A 1 163 ? 24.330 -8.977 -26.174 1.00 35.06 163 ARG A C 1
ATOM 1349 O O . ARG A 1 163 ? 23.836 -7.947 -26.679 1.00 35.06 163 ARG A O 1
#

Radius of gyration: 17.66 Å; chains: 1; bounding box: 50×30×50 Å

Sequence (163 aa):
MQDKQGLEKVWLEYLIVLNLEQFDVDVQRAMLTATKRSHELRPDAAQSLDAMKFCHHDMRKMFMVDGAAGPPHMVTGNKMRFGKVMDLLNFLFLWDEQERPGWGNKLYWVILQKTFEMLERRLGYRRADKWLDEFLHVVRLTHWVLPYPSNGALITSTKTSDR

Foldseek 3Di:
DVVVVVVVVVVLVVLLVVLVVLQLVLVLVQVVVVCVPVVQFDPCLNVCSVVDFQDQVRQQQTTDDPNDRGHPDDDDDPRDPDPDPVVVLCVVAPDDPDQLPQDCPRPSNVSLVVQLVVCCVVPNNVVSVVSVVVSSVVCVVGHPHAQDDDSNGSHDDDDDPPD